Protein AF-A0A3E5E2Y2-F1 (afdb_monomer_lite)

Secondary structure (DSSP, 8-state):
-HHHHHHHHHHHGGGGS----EETTEETT--HHHHHHHHHHHH-GGGEEEETTEEEEES-EETTEE-SEEEEEEEEETTEEEEEEEEEE----TT-HHHHHHHHHHHHHHHTTTSEEEEEEE-TTS-EEEEEE-TTS------S-SS--

Structure (mmCIF, N/CA/C/O backbone):
data_AF-A0A3E5E2Y2-F1
#
_entry.id   AF-A0A3E5E2Y2-F1
#
loop_
_atom_site.group_PDB
_atom_site.id
_atom_site.type_symbol
_atom_site.label_atom_id
_atom_site.label_alt_id
_atom_site.label_comp_id
_atom_site.label_asym_id
_atom_site.label_entity_id
_atom_site.label_seq_id
_atom_site.pdbx_PDB_ins_code
_atom_site.Cartn_x
_atom_site.Cartn_y
_atom_site.Cartn_z
_atom_site.occupancy
_atom_site.B_iso_or_equiv
_atom_site.auth_seq_id
_atom_site.auth_comp_id
_atom_site.auth_asym_id
_atom_site.auth_atom_id
_atom_site.pdbx_PDB_model_num
ATOM 1 N N . MET A 1 1 ? 42.624 27.923 1.991 1.00 50.78 1 MET A N 1
ATOM 2 C CA . MET A 1 1 ? 42.024 26.822 2.784 1.00 50.78 1 MET A CA 1
ATOM 3 C C . MET A 1 1 ? 40.521 26.991 3.044 1.00 50.78 1 MET A C 1
ATOM 5 O O . MET A 1 1 ? 39.804 26.015 2.905 1.00 50.78 1 MET A O 1
ATOM 9 N N . LYS A 1 2 ? 39.994 28.202 3.315 1.00 51.69 2 LYS A N 1
ATOM 10 C CA . LYS A 1 2 ? 38.541 28.423 3.535 1.00 51.69 2 LYS A CA 1
ATOM 11 C C . LYS A 1 2 ? 37.640 28.164 2.308 1.00 51.69 2 LYS A C 1
ATOM 13 O O . LYS A 1 2 ? 36.529 27.683 2.466 1.00 51.69 2 LYS A O 1
ATOM 18 N N . LYS A 1 3 ? 38.131 28.416 1.085 1.00 54.66 3 LYS A N 1
ATOM 19 C CA . LYS A 1 3 ? 37.382 28.156 -0.165 1.00 54.66 3 LYS A CA 1
ATOM 20 C C . LYS A 1 3 ? 37.260 26.662 -0.515 1.00 54.66 3 LYS A C 1
ATOM 22 O O . LYS A 1 3 ? 36.311 26.278 -1.181 1.00 54.66 3 LYS A O 1
ATOM 27 N N . LEU A 1 4 ? 38.188 25.827 -0.032 1.00 58.78 4 LEU A N 1
ATOM 28 C CA . LEU A 1 4 ? 38.173 24.376 -0.266 1.00 58.78 4 LEU A CA 1
ATOM 29 C C . LEU A 1 4 ? 37.117 23.679 0.612 1.00 58.78 4 LEU A C 1
ATOM 31 O O . LEU A 1 4 ? 36.417 22.790 0.146 1.00 58.78 4 LEU A O 1
ATOM 35 N N . LEU A 1 5 ? 36.946 24.156 1.853 1.00 60.28 5 LEU A N 1
ATOM 36 C CA . LEU A 1 5 ? 35.883 23.716 2.767 1.00 60.28 5 LEU A CA 1
ATOM 37 C C . LEU A 1 5 ? 34.480 24.036 2.228 1.00 60.28 5 LEU A C 1
ATOM 39 O O . LEU A 1 5 ? 33.568 23.237 2.397 1.00 60.28 5 LEU A O 1
ATOM 43 N N . PHE A 1 6 ? 34.318 25.167 1.532 1.00 58.56 6 PHE A N 1
ATOM 44 C CA . PHE A 1 6 ? 33.042 25.559 0.923 1.00 58.56 6 PHE A CA 1
ATOM 45 C C . PHE A 1 6 ? 32.658 24.663 -0.267 1.00 58.56 6 PHE A C 1
ATOM 47 O O . PHE A 1 6 ? 31.489 24.323 -0.426 1.00 58.56 6 PHE A O 1
ATOM 54 N N . LEU A 1 7 ? 33.641 24.226 -1.067 1.00 57.97 7 LEU A N 1
ATOM 55 C CA . LEU A 1 7 ? 33.416 23.280 -2.168 1.00 57.97 7 LEU A CA 1
ATOM 56 C C . LEU A 1 7 ? 33.031 21.884 -1.657 1.00 57.97 7 LEU A C 1
ATOM 58 O O . LEU A 1 7 ? 32.131 21.262 -2.210 1.00 57.97 7 LEU A O 1
ATOM 62 N N . LEU A 1 8 ? 33.663 21.417 -0.575 1.00 56.97 8 LEU A N 1
ATOM 63 C CA . LEU A 1 8 ? 33.293 20.161 0.090 1.00 56.97 8 LEU A CA 1
ATOM 64 C C . LEU A 1 8 ? 31.867 20.210 0.658 1.00 56.97 8 LEU A C 1
ATOM 66 O O . LEU A 1 8 ? 31.143 19.223 0.575 1.00 56.97 8 LEU A O 1
ATOM 70 N N . TYR A 1 9 ? 31.439 21.368 1.169 1.00 57.44 9 TYR A N 1
ATOM 71 C CA . TYR A 1 9 ? 30.068 21.568 1.642 1.00 57.44 9 TYR A CA 1
ATOM 72 C C . TYR A 1 9 ? 29.047 21.502 0.490 1.00 57.44 9 TYR A C 1
ATOM 74 O O . TYR A 1 9 ? 28.025 20.837 0.613 1.00 57.44 9 TYR A O 1
ATOM 82 N N . LEU A 1 10 ? 29.351 22.116 -0.661 1.00 57.59 10 LEU A N 1
ATOM 83 C CA . LEU A 1 10 ? 28.488 22.111 -1.854 1.00 57.59 10 LEU A CA 1
ATOM 84 C C . LEU A 1 10 ? 28.384 20.744 -2.550 1.00 57.59 10 LEU A C 1
ATOM 86 O O . LEU A 1 10 ? 27.344 20.448 -3.128 1.00 57.59 10 LEU A O 1
ATOM 90 N N . VAL A 1 11 ? 29.428 19.910 -2.489 1.00 58.59 11 VAL A N 1
ATOM 91 C CA . VAL A 1 11 ? 29.431 18.565 -3.098 1.00 58.59 11 VAL A CA 1
ATOM 92 C C . VAL A 1 11 ? 28.786 17.509 -2.187 1.00 58.59 11 VAL A C 1
ATOM 94 O O . VAL A 1 11 ? 28.247 16.531 -2.695 1.00 58.59 11 VAL A O 1
ATOM 97 N N . CYS A 1 12 ? 28.772 17.708 -0.863 1.00 53.84 12 CYS A N 1
ATOM 98 C CA . CYS A 1 12 ? 28.108 16.790 0.076 1.00 53.84 12 CYS A CA 1
ATOM 99 C C . CYS A 1 12 ? 26.609 17.080 0.291 1.00 53.84 12 CYS A C 1
ATOM 101 O O . CYS A 1 12 ? 25.875 16.184 0.704 1.00 53.84 12 CYS A O 1
ATOM 103 N N . LEU A 1 13 ? 26.130 18.294 -0.004 1.00 51.44 13 LEU A N 1
ATOM 104 C CA . LEU A 1 13 ? 24.722 18.678 0.175 1.00 51.44 13 LEU A CA 1
ATOM 105 C C . LEU A 1 13 ? 23.688 17.950 -0.722 1.00 51.44 13 LEU A C 1
ATOM 107 O O . LEU A 1 13 ? 22.578 17.741 -0.234 1.00 51.44 13 LEU A O 1
ATOM 111 N N . PRO A 1 14 ? 23.973 17.501 -1.964 1.00 50.94 14 PRO A N 1
ATOM 112 C CA . PRO A 1 14 ? 22.963 16.812 -2.766 1.00 50.94 14 PRO A CA 1
ATOM 113 C C . PRO A 1 14 ? 22.751 15.341 -2.372 1.00 50.94 14 PRO A C 1
ATOM 115 O O . PRO A 1 14 ? 21.792 14.734 -2.838 1.00 50.94 14 PRO A O 1
ATOM 118 N N . ILE A 1 15 ? 23.574 14.759 -1.488 1.00 48.75 15 ILE A N 1
ATOM 119 C CA . ILE A 1 15 ? 23.390 13.362 -1.041 1.00 48.75 15 ILE A CA 1
ATOM 120 C C . ILE A 1 15 ? 22.257 13.255 -0.001 1.00 48.75 15 ILE A C 1
ATOM 122 O O . ILE A 1 15 ? 21.671 12.193 0.177 1.00 48.75 15 ILE A O 1
ATOM 126 N N . ALA A 1 16 ? 21.886 14.367 0.642 1.00 44.34 16 ALA A N 1
ATOM 127 C CA . ALA A 1 16 ? 20.791 14.409 1.610 1.00 44.34 16 ALA A CA 1
ATOM 128 C C . ALA A 1 16 ? 19.395 14.603 0.977 1.00 44.34 16 ALA A C 1
ATOM 130 O O . ALA A 1 16 ? 18.406 14.595 1.702 1.00 44.34 16 ALA A O 1
ATOM 131 N N . ILE A 1 17 ? 19.292 14.794 -0.348 1.00 45.44 17 ILE A N 1
ATOM 132 C CA . ILE A 1 17 ? 18.037 15.216 -1.007 1.00 45.44 17 ILE A CA 1
ATOM 133 C C . ILE A 1 17 ? 17.151 14.047 -1.470 1.00 45.44 17 ILE A C 1
ATOM 135 O O . ILE A 1 17 ? 16.019 14.276 -1.870 1.00 45.44 17 ILE A O 1
ATOM 139 N N . LEU A 1 18 ? 17.571 12.787 -1.356 1.00 45.50 18 LEU A N 1
ATOM 140 C CA . LEU A 1 18 ? 16.702 11.660 -1.713 1.00 45.50 18 LEU A CA 1
ATOM 141 C C . LEU A 1 18 ? 16.775 10.568 -0.648 1.00 45.50 18 LEU A C 1
ATOM 143 O O . LEU A 1 18 ? 17.265 9.469 -0.897 1.00 45.50 18 LEU A O 1
ATOM 147 N N . ALA A 1 19 ? 16.209 10.832 0.531 1.00 47.09 19 ALA A N 1
ATOM 148 C CA . ALA A 1 19 ? 15.463 9.764 1.191 1.00 47.09 19 ALA A CA 1
ATOM 149 C C . ALA A 1 19 ? 14.277 9.459 0.265 1.00 47.09 19 ALA A C 1
ATOM 151 O O . ALA A 1 19 ? 13.194 10.008 0.416 1.00 47.09 19 ALA A O 1
ATOM 152 N N . GLN A 1 20 ? 14.543 8.721 -0.813 1.00 55.25 20 GLN A N 1
ATOM 153 C CA . GLN A 1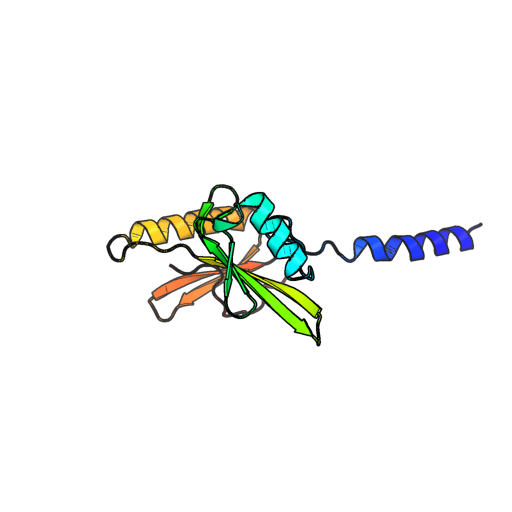 20 ? 13.513 8.317 -1.746 1.00 55.25 20 GLN A CA 1
ATOM 154 C C . GLN A 1 20 ? 12.619 7.377 -0.954 1.00 55.25 20 GLN A C 1
ATOM 156 O O . GLN A 1 20 ? 13.084 6.329 -0.496 1.00 55.25 20 GLN A O 1
ATOM 161 N N . ASP A 1 21 ? 11.377 7.797 -0.732 1.00 75.81 21 ASP A N 1
ATOM 162 C CA . ASP A 1 21 ? 10.410 6.956 -0.053 1.00 75.81 21 ASP A CA 1
ATOM 163 C C . ASP A 1 21 ? 10.370 5.594 -0.750 1.00 75.81 21 ASP A C 1
ATOM 165 O O . ASP A 1 21 ? 10.503 5.467 -1.975 1.00 75.81 21 ASP A O 1
ATOM 169 N N . SER A 1 22 ? 10.290 4.551 0.065 1.00 87.38 22 SER A N 1
ATOM 170 C CA . SER A 1 22 ? 10.300 3.180 -0.414 1.00 87.38 22 SER A CA 1
ATOM 171 C C . SER A 1 22 ? 9.089 2.453 0.123 1.00 87.38 22 SER A C 1
ATOM 173 O O . SER A 1 22 ? 8.696 2.609 1.281 1.00 87.38 22 SER A O 1
ATOM 175 N N . VAL A 1 23 ? 8.521 1.611 -0.724 1.00 88.75 23 VAL A N 1
ATOM 176 C CA . VAL A 1 23 ? 7.519 0.637 -0.316 1.00 88.75 23 VAL A CA 1
ATOM 177 C C . VAL A 1 23 ? 8.210 -0.703 -0.342 1.00 88.75 23 VAL A C 1
ATOM 179 O O . VAL A 1 23 ? 8.841 -1.065 -1.331 1.00 88.75 23 VAL A O 1
ATOM 182 N N . LEU A 1 24 ? 8.140 -1.439 0.770 1.00 90.69 24 LEU A N 1
ATOM 183 C CA . LEU A 1 24 ? 8.762 -2.758 0.867 1.00 90.69 24 LEU A CA 1
ATOM 184 C C . LEU A 1 24 ? 10.288 -2.736 0.627 1.00 90.69 24 LEU A C 1
ATOM 186 O O . LEU A 1 24 ? 10.866 -3.763 0.277 1.00 90.69 24 LEU A O 1
ATOM 190 N N . GLY A 1 25 ? 10.953 -1.600 0.857 1.00 90.75 25 GLY A N 1
ATOM 191 C CA . GLY A 1 25 ? 12.382 -1.419 0.578 1.00 90.75 25 GLY A CA 1
ATOM 192 C C . GLY A 1 25 ? 12.712 -1.256 -0.910 1.00 90.75 25 GLY A C 1
ATOM 193 O O . GLY A 1 25 ? 13.880 -1.323 -1.279 1.00 90.75 25 GLY A O 1
ATOM 194 N N . ILE A 1 26 ? 11.698 -1.064 -1.758 1.00 94.00 26 ILE A N 1
ATOM 195 C CA . ILE A 1 26 ? 11.832 -0.732 -3.175 1.00 94.00 26 ILE A CA 1
ATOM 196 C C . ILE A 1 26 ? 11.584 0.768 -3.317 1.00 94.00 26 ILE A C 1
ATOM 198 O O . ILE A 1 26 ? 10.508 1.260 -2.975 1.00 94.00 26 ILE A O 1
ATOM 202 N N . ASN A 1 27 ? 12.586 1.498 -3.797 1.00 93.44 27 ASN A N 1
ATOM 203 C CA . ASN A 1 27 ? 12.504 2.949 -3.931 1.00 93.44 27 ASN A CA 1
ATOM 204 C C . ASN A 1 27 ? 11.591 3.336 -5.097 1.00 93.44 27 ASN A C 1
ATOM 206 O O . ASN A 1 27 ? 11.689 2.755 -6.185 1.00 93.44 27 ASN A O 1
ATOM 210 N N . PHE A 1 28 ? 10.772 4.372 -4.907 1.00 91.25 28 PHE A N 1
ATOM 211 C CA . PHE A 1 28 ? 10.086 5.016 -6.027 1.00 91.25 28 PHE A CA 1
ATOM 212 C C . PHE A 1 28 ? 11.093 5.476 -7.097 1.00 91.25 28 PHE A C 1
ATOM 214 O O . PHE A 1 28 ? 12.256 5.760 -6.820 1.00 91.25 28 PHE A O 1
ATOM 221 N N . GLY A 1 29 ? 10.666 5.494 -8.355 1.00 93.00 29 GLY A N 1
ATOM 222 C CA . GLY A 1 29 ? 11.476 5.777 -9.536 1.00 93.00 29 GLY A CA 1
ATOM 223 C C . GLY A 1 29 ? 12.244 4.576 -10.096 1.00 93.00 29 GLY A C 1
ATOM 224 O O . GLY A 1 29 ? 12.811 4.686 -11.179 1.00 93.00 29 GLY A O 1
ATOM 225 N N . ASN A 1 30 ? 12.265 3.428 -9.408 1.00 95.25 30 ASN A N 1
ATOM 226 C CA . ASN A 1 30 ? 12.870 2.204 -9.945 1.00 95.25 30 ASN A CA 1
ATOM 227 C C . ASN A 1 30 ? 12.147 1.715 -11.209 1.00 95.25 30 ASN A C 1
ATOM 229 O O . ASN A 1 30 ? 10.939 1.899 -11.364 1.00 95.25 30 ASN A O 1
ATOM 233 N N . SER A 1 31 ? 12.896 1.068 -12.106 1.00 97.12 31 SER A N 1
ATOM 234 C CA . SER A 1 31 ? 12.338 0.517 -13.341 1.00 97.12 31 SER A CA 1
ATOM 235 C C . SER A 1 31 ? 11.431 -0.680 -13.067 1.00 97.12 31 SER A C 1
ATOM 237 O O . SER A 1 31 ? 11.633 -1.416 -12.100 1.00 97.12 31 SER A O 1
ATOM 239 N N . TYR A 1 32 ? 10.501 -0.936 -13.985 1.00 97.69 32 TYR A N 1
ATOM 240 C CA . TYR A 1 32 ? 9.634 -2.115 -13.972 1.00 97.69 32 TYR A CA 1
ATOM 241 C C . TYR A 1 32 ? 10.404 -3.414 -13.726 1.00 97.69 32 TYR A C 1
ATOM 243 O O . TYR A 1 32 ? 10.080 -4.176 -12.821 1.00 97.69 32 TYR A O 1
ATOM 251 N N . SER A 1 33 ? 11.484 -3.634 -14.481 1.00 97.06 33 SER A N 1
ATOM 252 C CA . SER A 1 33 ? 12.320 -4.831 -14.354 1.00 97.06 33 SER A CA 1
ATOM 253 C C . SER A 1 33 ? 12.998 -4.951 -12.986 1.00 97.06 33 SER A C 1
ATOM 255 O O . SER A 1 33 ? 13.080 -6.053 -12.448 1.00 97.06 33 SER A O 1
ATOM 257 N N . SER A 1 34 ? 13.446 -3.833 -12.404 1.00 97.69 34 SER A N 1
ATOM 258 C CA . SER A 1 34 ? 14.074 -3.804 -11.076 1.00 97.69 34 SER A CA 1
ATOM 259 C C . SER A 1 34 ? 13.067 -4.116 -9.968 1.00 97.69 34 SER A C 1
ATOM 261 O O . SER A 1 34 ? 13.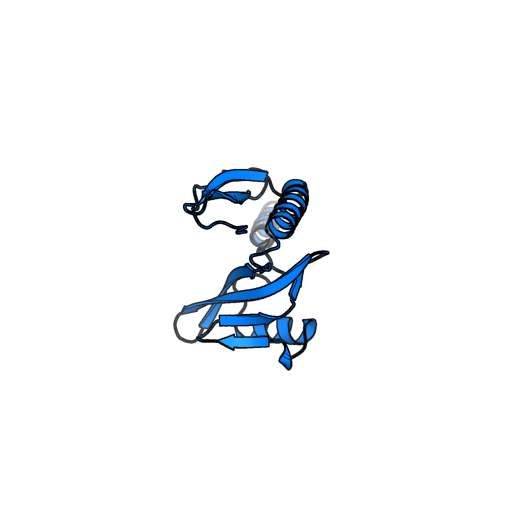339 -4.924 -9.075 1.00 97.69 34 SER A O 1
ATOM 263 N N . VAL A 1 35 ? 11.874 -3.516 -10.045 1.00 97.75 35 VAL A N 1
ATOM 264 C CA . VAL A 1 35 ? 10.793 -3.772 -9.085 1.00 97.75 35 VAL A CA 1
ATOM 265 C C . VAL A 1 35 ? 10.318 -5.217 -9.196 1.00 97.75 35 VAL A C 1
ATOM 267 O O . VAL A 1 35 ? 10.247 -5.901 -8.178 1.00 97.75 35 VAL A O 1
ATOM 270 N N . LYS A 1 36 ? 10.088 -5.717 -10.416 1.00 98.12 36 LYS A N 1
ATOM 271 C CA . LYS A 1 36 ? 9.705 -7.111 -10.662 1.00 98.12 36 LYS A CA 1
ATOM 272 C C . LYS A 1 36 ? 10.706 -8.080 -10.044 1.00 98.12 36 LYS A C 1
ATOM 274 O O . LYS A 1 36 ? 10.309 -8.891 -9.216 1.00 98.12 36 LYS A O 1
ATOM 279 N N . ALA A 1 37 ? 11.994 -7.937 -10.352 1.00 97.94 37 ALA A N 1
ATOM 280 C CA . ALA A 1 37 ? 13.031 -8.799 -9.786 1.00 97.94 37 ALA A CA 1
ATOM 281 C C . ALA A 1 37 ? 13.049 -8.756 -8.246 1.00 97.94 37 ALA A C 1
ATOM 283 O O . ALA A 1 37 ? 13.213 -9.785 -7.592 1.00 97.94 37 ALA A O 1
ATOM 284 N N . SER A 1 38 ? 12.837 -7.575 -7.656 1.00 97.50 38 SER A N 1
ATOM 285 C CA . SER A 1 38 ? 12.779 -7.409 -6.199 1.00 97.50 38 SER A CA 1
ATOM 286 C C . SER A 1 38 ? 11.571 -8.118 -5.576 1.00 97.50 38 SER A C 1
ATOM 288 O O . SER A 1 38 ? 11.705 -8.752 -4.527 1.00 97.50 38 SER A O 1
ATOM 290 N N . LEU A 1 39 ? 10.405 -8.043 -6.224 1.00 97.00 39 LEU A N 1
ATOM 291 C CA . LEU A 1 39 ? 9.185 -8.726 -5.790 1.00 97.00 39 LEU A CA 1
ATOM 292 C C . LEU A 1 39 ? 9.299 -10.243 -5.967 1.00 97.00 39 LEU A C 1
ATOM 294 O O . LEU A 1 39 ? 8.975 -10.981 -5.041 1.00 97.00 39 LEU A O 1
ATOM 298 N N . GLU A 1 40 ? 9.821 -10.714 -7.100 1.00 96.88 40 GLU A N 1
ATOM 299 C CA . GLU A 1 40 ? 10.020 -12.142 -7.379 1.00 96.88 40 GLU A CA 1
ATOM 300 C C . GLU A 1 40 ? 11.026 -12.768 -6.412 1.00 96.88 40 GLU A C 1
ATOM 302 O O . GLU A 1 40 ? 10.801 -13.868 -5.912 1.00 96.88 40 GLU A O 1
ATOM 307 N N . ASN A 1 41 ? 12.104 -12.051 -6.084 1.00 96.44 41 ASN A N 1
ATOM 308 C CA . ASN A 1 41 ? 13.073 -12.497 -5.085 1.00 96.44 41 ASN A CA 1
ATOM 309 C C . ASN A 1 41 ? 12.447 -12.621 -3.686 1.00 96.44 41 ASN A C 1
ATOM 311 O O . ASN A 1 41 ? 12.848 -13.475 -2.900 1.00 96.44 41 ASN A O 1
ATOM 315 N N . ARG A 1 42 ? 11.464 -1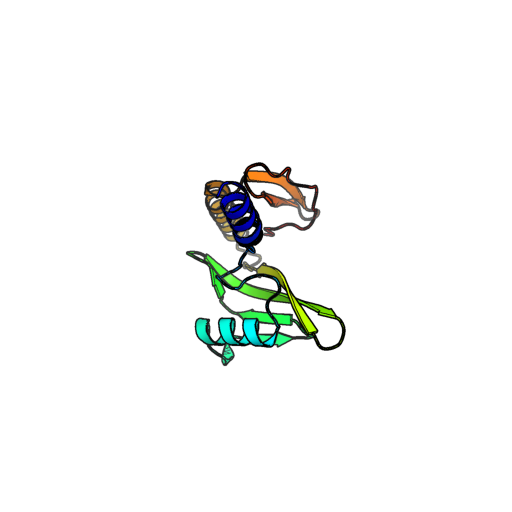1.772 -3.359 1.00 95.06 42 ARG A N 1
ATOM 316 C CA . ARG A 1 42 ? 10.812 -11.785 -2.045 1.00 95.06 42 ARG A CA 1
ATOM 317 C C . ARG A 1 42 ? 9.679 -12.801 -1.936 1.00 95.06 42 ARG A C 1
ATOM 319 O O . ARG A 1 42 ? 9.584 -13.478 -0.918 1.00 95.06 42 ARG A O 1
ATOM 326 N N . TYR A 1 43 ? 8.804 -12.860 -2.935 1.00 93.38 43 TYR A N 1
ATOM 327 C CA . TYR A 1 43 ? 7.539 -13.600 -2.872 1.00 93.38 43 TYR A CA 1
ATOM 328 C C . TYR A 1 43 ? 7.511 -14.834 -3.784 1.00 93.38 43 TYR A C 1
ATOM 330 O O . TYR A 1 43 ? 6.565 -15.620 -3.724 1.00 93.38 43 TYR A O 1
ATOM 338 N N . GLY A 1 44 ? 8.548 -15.035 -4.600 1.00 93.56 44 GLY A N 1
ATOM 339 C CA . GLY A 1 44 ? 8.618 -16.083 -5.613 1.00 93.56 44 GLY A CA 1
ATOM 340 C C . GLY A 1 44 ? 8.047 -15.633 -6.957 1.00 93.56 44 GLY A C 1
ATOM 341 O O . GLY A 1 44 ? 7.114 -14.836 -7.026 1.00 93.56 44 GLY A O 1
ATOM 342 N N . THR A 1 45 ? 8.596 -16.174 -8.043 1.00 92.31 45 THR A N 1
ATOM 343 C CA . THR A 1 45 ? 8.236 -15.798 -9.422 1.00 92.31 45 THR A CA 1
ATOM 344 C C . THR A 1 45 ? 6.772 -16.066 -9.761 1.00 92.31 45 THR A C 1
ATOM 346 O O . THR A 1 45 ? 6.138 -15.260 -10.427 1.00 92.31 45 THR A O 1
ATOM 349 N N . LEU A 1 46 ? 6.204 -17.169 -9.266 1.00 91.25 46 LEU A N 1
ATOM 350 C CA . LEU A 1 46 ? 4.804 -17.537 -9.518 1.00 91.25 46 LEU A CA 1
ATOM 351 C C . LEU A 1 46 ? 3.796 -16.645 -8.781 1.00 91.25 46 LEU A C 1
ATOM 353 O O . LEU A 1 46 ? 2.618 -16.643 -9.126 1.00 91.25 46 LEU A O 1
ATOM 357 N N . SER A 1 47 ? 4.256 -15.901 -7.775 1.00 91.69 47 SER A N 1
ATOM 358 C CA . SER A 1 47 ? 3.423 -15.000 -6.979 1.00 91.69 47 SER A CA 1
ATOM 359 C C . SER A 1 47 ? 3.339 -13.599 -7.583 1.00 91.69 47 SER A C 1
ATOM 361 O O . SER A 1 47 ? 2.524 -12.803 -7.125 1.00 91.69 47 SER A O 1
ATOM 363 N N . VAL A 1 48 ? 4.178 -13.286 -8.580 1.00 96.00 48 VAL A N 1
ATOM 364 C CA . VAL A 1 48 ? 4.234 -11.980 -9.242 1.00 96.00 48 VAL A CA 1
ATOM 365 C C . VAL A 1 48 ? 3.610 -12.093 -10.627 1.00 96.00 48 VAL A C 1
ATOM 367 O O . VAL A 1 48 ? 4.127 -12.771 -11.512 1.00 96.00 48 VAL A O 1
ATOM 370 N N . MET A 1 49 ? 2.492 -11.406 -10.821 1.00 96.62 49 MET A N 1
ATOM 371 C CA . MET A 1 49 ? 1.791 -11.329 -12.093 1.00 96.62 49 MET A CA 1
ATOM 372 C C . MET A 1 49 ? 2.009 -9.978 -12.761 1.00 96.62 49 MET A C 1
ATOM 374 O O . MET A 1 49 ? 1.944 -8.930 -12.125 1.00 96.62 49 MET A O 1
ATOM 378 N N . GLU A 1 50 ? 2.208 -10.012 -14.072 1.00 95.81 50 GLU A N 1
ATOM 379 C CA . GLU A 1 50 ? 2.215 -8.824 -14.920 1.00 95.81 50 GLU A CA 1
ATOM 380 C C . GLU A 1 50 ? 0.795 -8.595 -15.455 1.00 95.81 50 GLU A C 1
ATOM 382 O O . GLU A 1 50 ? 0.199 -9.510 -16.028 1.00 95.81 50 GLU A O 1
ATOM 387 N N . ASP A 1 51 ? 0.245 -7.391 -15.294 1.00 91.50 51 ASP A N 1
ATOM 388 C CA . ASP A 1 51 ? -1.047 -7.018 -15.885 1.00 91.50 51 ASP A CA 1
ATOM 389 C C . ASP A 1 51 ? -0.980 -5.593 -16.434 1.00 91.50 51 ASP A C 1
ATOM 391 O O . ASP A 1 51 ? -0.747 -4.650 -15.694 1.00 91.50 51 ASP A O 1
ATOM 395 N N . LYS A 1 52 ? -1.166 -5.417 -17.748 1.00 88.81 52 LYS A N 1
ATOM 396 C CA . LYS A 1 52 ? -1.298 -4.096 -18.404 1.00 88.81 52 LYS A CA 1
ATOM 397 C C . LYS A 1 52 ? -0.243 -3.043 -18.002 1.00 88.81 52 LYS A C 1
ATOM 399 O O . LYS A 1 52 ? -0.541 -1.854 -17.959 1.00 88.81 52 LYS A O 1
ATOM 404 N N . GLY A 1 53 ? 1.001 -3.461 -17.762 1.00 90.19 53 GLY A N 1
ATOM 405 C CA . GLY A 1 53 ? 2.089 -2.555 -17.371 1.00 90.19 53 GLY A CA 1
ATOM 406 C C . GLY A 1 53 ? 2.178 -2.269 -15.867 1.00 90.19 53 GLY A C 1
ATOM 407 O O . GLY A 1 53 ? 2.946 -1.394 -15.468 1.00 90.19 53 GLY A O 1
ATOM 408 N N . THR A 1 54 ? 1.453 -3.021 -15.045 1.00 94.44 54 THR A N 1
ATOM 409 C CA . THR A 1 54 ? 1.546 -3.037 -13.583 1.00 94.44 54 THR A CA 1
ATOM 410 C C . THR A 1 54 ? 2.077 -4.395 -13.115 1.00 94.44 54 THR A C 1
ATOM 412 O O . THR A 1 54 ? 2.218 -5.342 -13.907 1.00 94.44 54 THR A O 1
ATOM 415 N N . LEU A 1 55 ? 2.439 -4.481 -11.837 1.00 97.94 55 LEU A N 1
ATOM 416 C CA . LEU A 1 55 ? 2.778 -5.740 -11.177 1.00 97.94 55 LEU A CA 1
ATOM 417 C C . LEU A 1 55 ? 1.785 -6.003 -10.053 1.00 97.94 55 LEU A C 1
ATOM 419 O O . LEU A 1 55 ? 1.528 -5.126 -9.233 1.00 97.94 55 LEU A O 1
ATOM 423 N N . ARG A 1 56 ? 1.277 -7.231 -9.985 1.00 97.12 56 ARG A N 1
ATOM 424 C CA . ARG A 1 56 ? 0.398 -7.707 -8.917 1.00 97.12 56 ARG A CA 1
ATOM 425 C C . ARG A 1 56 ? 1.050 -8.837 -8.150 1.00 97.12 56 ARG A C 1
ATOM 427 O O . ARG A 1 56 ? 1.629 -9.740 -8.746 1.00 97.12 56 ARG A O 1
ATOM 434 N N . VAL A 1 57 ? 0.915 -8.806 -6.832 1.00 96.44 57 VAL A N 1
ATOM 435 C CA . VAL A 1 57 ? 1.389 -9.864 -5.937 1.00 96.44 57 VAL A CA 1
ATOM 436 C C . VAL A 1 57 ? 0.241 -10.325 -5.058 1.00 96.44 57 VAL A C 1
ATOM 438 O O . VAL A 1 57 ? -0.378 -9.501 -4.388 1.00 96.44 57 VAL A O 1
ATOM 441 N N . PHE A 1 58 ? -0.042 -11.625 -5.047 1.00 92.25 58 PHE A N 1
ATOM 442 C CA . PHE A 1 58 ? -1.108 -12.201 -4.222 1.00 92.25 58 PHE A CA 1
ATOM 443 C C . PHE A 1 58 ? -0.587 -12.653 -2.859 1.00 92.25 58 PHE A C 1
ATOM 445 O O . PHE A 1 58 ? 0.580 -13.020 -2.728 1.00 92.25 58 PHE A O 1
ATOM 452 N N . ASP A 1 59 ? -1.464 -12.605 -1.853 1.00 91.12 59 ASP A N 1
ATOM 453 C CA . ASP A 1 59 ? -1.171 -12.996 -0.466 1.00 91.12 59 ASP A CA 1
ATOM 454 C C . ASP A 1 59 ? 0.090 -12.312 0.097 1.00 91.12 59 ASP A C 1
ATOM 456 O O . ASP A 1 59 ? 0.956 -12.913 0.737 1.00 91.12 59 ASP A O 1
ATOM 460 N N . ILE A 1 60 ? 0.199 -11.009 -0.167 1.00 93.69 60 ILE A N 1
ATOM 461 C CA . ILE A 1 60 ? 1.370 -10.207 0.164 1.00 93.69 60 ILE A CA 1
ATOM 462 C C . ILE A 1 60 ? 1.435 -9.873 1.660 1.00 93.69 60 ILE A C 1
ATOM 464 O O . ILE A 1 60 ? 0.497 -9.333 2.250 1.00 93.69 60 ILE A O 1
ATOM 468 N N . SER A 1 61 ? 2.587 -10.152 2.275 1.00 92.31 61 SER A N 1
ATOM 469 C CA . SER A 1 61 ? 2.885 -9.756 3.656 1.00 92.31 61 SER A CA 1
ATOM 470 C C . SER A 1 61 ? 3.604 -8.408 3.696 1.00 92.31 61 SER A C 1
ATOM 472 O O . SER A 1 61 ? 4.630 -8.226 3.030 1.00 92.31 61 SER A O 1
ATOM 474 N N . VAL A 1 62 ? 3.099 -7.493 4.526 1.00 89.62 62 VAL A N 1
ATOM 475 C CA . VAL A 1 62 ? 3.663 -6.165 4.801 1.00 89.62 62 VAL A CA 1
ATOM 476 C C . VAL A 1 62 ? 3.712 -5.961 6.317 1.00 89.62 62 VAL A C 1
ATOM 478 O O . VAL A 1 62 ? 2.700 -5.677 6.959 1.00 89.62 62 VAL A O 1
ATOM 481 N N . GLY A 1 63 ? 4.895 -6.137 6.911 1.00 87.62 63 GLY A N 1
ATOM 482 C CA . GLY A 1 63 ? 5.017 -6.237 8.369 1.00 87.62 63 GLY A CA 1
ATOM 483 C C . GLY A 1 63 ? 4.165 -7.393 8.903 1.00 87.62 63 GLY A C 1
ATOM 484 O O . GLY A 1 63 ? 4.178 -8.478 8.323 1.00 87.62 63 GLY A O 1
ATOM 485 N N . ASP A 1 64 ? 3.382 -7.131 9.950 1.00 90.12 64 ASP A N 1
ATOM 486 C CA . ASP A 1 64 ? 2.482 -8.113 10.578 1.00 90.12 64 ASP A CA 1
ATOM 487 C C . ASP A 1 64 ? 1.133 -8.278 9.846 1.00 90.12 64 ASP A C 1
ATOM 489 O O . ASP A 1 64 ? 0.245 -8.995 10.313 1.00 90.12 64 ASP A O 1
ATOM 493 N N . TYR A 1 65 ? 0.945 -7.600 8.710 1.00 92.88 65 TYR A N 1
ATOM 494 C CA . TYR A 1 65 ? -0.305 -7.601 7.954 1.00 92.88 65 TYR A CA 1
ATOM 495 C C . TYR A 1 65 ? -0.174 -8.436 6.686 1.00 92.88 65 TYR A C 1
ATOM 497 O O . TYR A 1 65 ? 0.771 -8.276 5.917 1.00 92.88 65 TYR A O 1
ATOM 505 N N . ILE A 1 66 ? -1.170 -9.286 6.437 1.00 93.12 66 ILE A N 1
ATOM 506 C CA . ILE A 1 66 ? -1.300 -10.045 5.190 1.00 93.12 66 ILE A CA 1
ATOM 507 C C . ILE A 1 66 ? -2.465 -9.462 4.403 1.00 93.12 66 ILE A C 1
ATOM 509 O O . ILE A 1 66 ? -3.605 -9.510 4.875 1.00 93.12 66 ILE A O 1
ATOM 513 N N . PHE A 1 67 ? -2.188 -8.972 3.202 1.00 94.88 67 PHE A N 1
ATOM 514 C CA . PHE A 1 67 ? -3.165 -8.477 2.237 1.00 94.88 67 PHE A CA 1
ATOM 515 C C . PHE A 1 67 ? -3.434 -9.543 1.177 1.00 94.88 67 PHE A C 1
ATOM 517 O O . PHE A 1 67 ? -2.614 -10.427 0.958 1.00 94.88 67 PHE A O 1
ATOM 524 N N . ASN A 1 68 ? -4.596 -9.488 0.532 1.00 94.62 68 ASN A N 1
ATOM 525 C CA . ASN A 1 68 ? -4.914 -10.433 -0.539 1.00 94.62 68 ASN A CA 1
ATOM 526 C C . ASN A 1 68 ? -4.176 -10.087 -1.831 1.00 94.62 68 ASN A C 1
ATOM 528 O O . ASN A 1 68 ? -3.858 -10.985 -2.605 1.00 94.62 68 ASN A O 1
ATOM 532 N N . MET A 1 69 ? -3.903 -8.800 -2.050 1.00 94.06 69 MET A N 1
ATOM 533 C CA . MET A 1 69 ? -3.207 -8.315 -3.232 1.00 94.06 69 MET A CA 1
ATOM 534 C C . MET A 1 69 ? -2.370 -7.079 -2.903 1.00 94.06 69 MET A C 1
ATOM 536 O O . MET A 1 69 ? -2.791 -6.240 -2.108 1.00 94.06 69 MET A O 1
ATOM 540 N N . GLY A 1 70 ? -1.206 -6.965 -3.534 1.00 95.44 70 GLY A N 1
ATOM 541 C CA . GLY A 1 70 ? -0.465 -5.720 -3.696 1.00 95.44 70 GLY A CA 1
ATOM 542 C C . GLY A 1 70 ? -0.346 -5.382 -5.178 1.00 95.44 70 GLY A C 1
ATOM 543 O O . GLY A 1 70 ? 0.009 -6.260 -5.962 1.00 95.44 70 GLY A O 1
ATOM 544 N N . GLU A 1 71 ? -0.640 -4.144 -5.554 1.00 95.88 71 GLU A N 1
ATOM 545 C CA . GLU A 1 71 ? -0.463 -3.611 -6.906 1.00 95.88 71 GLU A CA 1
ATOM 546 C C . GLU A 1 71 ? 0.665 -2.574 -6.900 1.00 95.88 71 GLU A C 1
ATOM 548 O O . GLU A 1 71 ? 0.795 -1.793 -5.956 1.00 95.88 71 GLU A O 1
ATOM 553 N N . PHE A 1 72 ? 1.515 -2.607 -7.925 1.00 96.50 72 PHE A N 1
ATOM 554 C CA . PHE A 1 72 ? 2.654 -1.709 -8.094 1.00 96.50 72 PHE A CA 1
ATOM 555 C C . PHE A 1 72 ? 2.590 -1.090 -9.488 1.00 96.50 72 PHE A C 1
ATOM 557 O O . PHE A 1 72 ? 2.668 -1.800 -10.498 1.00 96.50 72 PHE A O 1
ATOM 564 N N . ASP A 1 73 ? 2.485 0.234 -9.520 1.00 95.50 73 ASP A N 1
ATOM 565 C CA . ASP A 1 73 ? 2.209 1.011 -10.720 1.00 95.50 73 ASP A CA 1
ATOM 566 C C . ASP A 1 73 ? 3.405 1.829 -11.190 1.00 95.50 73 ASP A C 1
ATOM 568 O O . ASP A 1 73 ? 4.247 2.307 -10.418 1.00 95.50 73 ASP A O 1
ATOM 572 N N . PHE A 1 74 ? 3.445 2.015 -12.507 1.00 95.38 74 PHE A N 1
ATOM 573 C CA . PHE A 1 74 ? 4.564 2.623 -13.206 1.00 95.38 74 PHE A CA 1
ATOM 574 C C . PHE A 1 74 ? 4.090 3.745 -14.117 1.00 95.38 74 PHE A C 1
ATOM 576 O O . PHE A 1 74 ? 3.153 3.590 -14.898 1.00 95.38 74 PHE A O 1
ATOM 583 N N . GLN A 1 75 ? 4.794 4.870 -14.062 1.00 94.50 75 GLN A N 1
ATOM 584 C CA . GLN A 1 75 ? 4.700 5.902 -15.079 1.00 94.50 75 GLN A CA 1
ATOM 585 C C . GLN A 1 75 ? 5.673 5.557 -16.207 1.00 94.50 75 GLN A C 1
ATOM 587 O O . GLN A 1 75 ? 6.815 5.168 -15.952 1.00 94.50 75 GLN A O 1
ATOM 592 N N . TYR A 1 76 ? 5.237 5.723 -17.453 1.00 93.31 76 TYR A N 1
ATOM 593 C CA . TYR A 1 76 ? 6.043 5.424 -18.634 1.00 93.31 76 TYR A CA 1
ATOM 594 C C . TYR A 1 76 ? 6.427 6.707 -19.372 1.00 93.31 76 TYR A C 1
ATOM 596 O O . TYR A 1 76 ? 5.589 7.579 -19.599 1.00 93.31 76 TYR A O 1
ATOM 604 N N . SER A 1 77 ? 7.696 6.815 -19.764 1.00 93.00 77 SER A N 1
ATOM 605 C CA . SER A 1 77 ? 8.205 7.902 -20.608 1.00 93.00 77 SER A CA 1
ATOM 606 C C . SER A 1 77 ? 9.118 7.322 -21.682 1.00 93.00 77 SER A C 1
ATOM 608 O O . SER A 1 77 ? 10.234 6.872 -21.405 1.00 93.00 77 SER A O 1
ATOM 610 N N . GLY A 1 78 ? 8.616 7.275 -22.918 1.00 91.69 78 GLY A N 1
ATOM 611 C CA . GLY A 1 78 ? 9.267 6.549 -24.007 1.00 91.69 78 GLY A CA 1
ATOM 612 C C . GLY A 1 78 ? 9.406 5.061 -23.673 1.00 91.69 78 GLY A C 1
ATOM 613 O O . GLY A 1 78 ? 8.421 4.396 -23.372 1.00 91.69 78 GLY A O 1
ATOM 614 N N . SER A 1 79 ? 10.636 4.546 -23.712 1.00 91.44 79 SER A N 1
ATOM 615 C CA . SER A 1 79 ? 10.964 3.161 -23.341 1.00 91.44 79 SER A CA 1
ATOM 616 C C . SER A 1 79 ? 11.233 2.958 -21.846 1.00 91.44 79 SER A C 1
ATOM 618 O O . SER A 1 79 ? 11.531 1.840 -21.430 1.00 91.44 79 SER A O 1
ATOM 620 N N . ASN A 1 80 ? 11.192 4.023 -21.041 1.00 94.00 80 ASN A N 1
ATOM 621 C CA . ASN A 1 80 ? 11.511 3.962 -19.619 1.00 94.00 80 ASN A CA 1
ATOM 622 C C . ASN A 1 80 ? 10.244 3.823 -18.772 1.00 94.00 80 ASN A C 1
ATOM 624 O O . ASN A 1 80 ? 9.181 4.328 -19.135 1.00 94.00 80 ASN A O 1
ATOM 628 N N . SER A 1 81 ? 10.392 3.174 -17.619 1.00 95.81 81 SER A N 1
ATOM 629 C CA . SER A 1 81 ? 9.353 3.003 -16.601 1.00 95.81 81 SER A CA 1
ATOM 630 C C . SER A 1 81 ? 9.861 3.482 -15.246 1.00 95.81 81 SER A C 1
ATOM 632 O O . SER A 1 81 ? 11.047 3.335 -14.943 1.00 95.81 81 SER A O 1
ATOM 634 N N . TYR A 1 82 ? 8.956 4.033 -14.442 1.00 95.12 82 TYR A N 1
ATOM 635 C CA . TYR A 1 82 ? 9.261 4.615 -13.140 1.00 95.12 82 TYR A CA 1
ATOM 636 C C . TYR A 1 82 ? 8.169 4.235 -12.143 1.00 95.12 82 TYR A C 1
ATOM 638 O O . TYR A 1 82 ? 7.025 4.666 -12.278 1.00 95.12 82 TYR A O 1
ATOM 646 N N . PHE A 1 83 ? 8.518 3.419 -11.152 1.00 95.25 83 PHE A N 1
ATOM 647 C CA . PHE A 1 83 ? 7.624 3.036 -10.061 1.00 95.25 83 PHE A CA 1
ATOM 648 C C . PHE A 1 83 ? 7.181 4.275 -9.279 1.00 95.25 83 PHE A C 1
ATOM 650 O O . PHE A 1 83 ? 8.034 5.004 -8.781 1.00 95.25 83 PHE A O 1
ATOM 657 N N . TYR A 1 84 ? 5.883 4.539 -9.157 1.00 91.06 84 TYR A N 1
ATOM 658 C CA . TYR A 1 84 ? 5.413 5.770 -8.500 1.00 91.06 84 TYR A CA 1
ATOM 659 C C . TYR A 1 84 ? 4.294 5.553 -7.485 1.00 91.06 84 TYR A C 1
ATOM 661 O O . TYR A 1 84 ? 4.000 6.462 -6.713 1.00 91.06 84 TYR A O 1
ATOM 669 N N . TYR A 1 85 ? 3.669 4.377 -7.480 1.00 90.94 85 TYR A N 1
ATOM 670 C CA . TYR A 1 85 ? 2.522 4.115 -6.628 1.00 90.94 85 TYR A CA 1
ATOM 671 C C . TYR A 1 85 ? 2.411 2.632 -6.295 1.00 90.94 85 TYR A C 1
ATOM 673 O O . TYR A 1 85 ? 2.714 1.779 -7.127 1.00 90.94 85 TYR A O 1
ATOM 681 N N . ALA A 1 86 ? 1.986 2.339 -5.069 1.00 92.81 86 ALA A N 1
ATOM 682 C CA . ALA A 1 86 ? 1.640 0.994 -4.647 1.00 92.81 86 ALA A CA 1
ATOM 683 C C . ALA A 1 86 ? 0.366 1.005 -3.805 1.00 92.81 86 ALA A C 1
ATOM 685 O O . ALA A 1 86 ? 0.154 1.907 -2.991 1.00 92.81 86 ALA A O 1
ATOM 686 N N . GLU A 1 87 ? -0.426 -0.046 -3.960 1.00 92.06 87 GLU A N 1
ATOM 687 C CA . GLU A 1 87 ? -1.667 -0.272 -3.229 1.00 92.06 87 GLU A CA 1
ATOM 688 C C . GLU A 1 87 ? -1.663 -1.672 -2.615 1.00 92.06 87 GLU A C 1
ATOM 690 O O . GLU A 1 87 ? -1.176 -2.623 -3.222 1.00 92.06 87 GLU A O 1
ATOM 695 N N . PHE A 1 88 ? -2.239 -1.815 -1.420 1.00 94.06 88 PHE A N 1
ATOM 696 C CA . PHE A 1 88 ? -2.461 -3.113 -0.788 1.00 94.06 88 PHE A CA 1
ATOM 697 C C . PHE A 1 88 ? -3.936 -3.286 -0.449 1.00 94.06 88 PHE A C 1
ATOM 699 O O . PHE A 1 88 ? -4.507 -2.499 0.304 1.00 94.06 88 PHE A O 1
ATOM 706 N N . GLN A 1 89 ? -4.543 -4.349 -0.968 1.00 93.12 89 GLN A N 1
ATOM 707 C CA . GLN A 1 89 ? -5.971 -4.610 -0.839 1.00 93.12 89 GLN A CA 1
ATOM 708 C C . GLN A 1 89 ? -6.220 -5.829 0.049 1.00 93.12 89 GLN A C 1
ATOM 710 O O . GLN A 1 89 ? -5.659 -6.914 -0.149 1.00 93.12 89 GLN A O 1
ATOM 715 N N . LYS A 1 90 ? -7.090 -5.654 1.047 1.00 93.75 90 LYS A N 1
ATOM 716 C CA . LYS A 1 90 ? -7.579 -6.729 1.909 1.00 93.75 90 LYS A CA 1
ATOM 717 C C . LYS A 1 90 ? -9.076 -6.890 1.698 1.00 93.75 90 LYS A C 1
ATOM 719 O O . LYS A 1 90 ? -9.840 -5.979 1.985 1.00 93.75 90 LYS A O 1
ATOM 724 N N . ASN A 1 91 ? -9.478 -8.078 1.274 1.00 90.81 91 ASN A N 1
ATOM 725 C CA . ASN A 1 91 ? -10.869 -8.424 1.047 1.00 90.81 91 ASN A CA 1
ATOM 726 C C . ASN A 1 91 ? -11.399 -9.237 2.228 1.00 90.81 91 ASN A C 1
ATOM 728 O O . ASN A 1 91 ? -10.711 -10.100 2.783 1.00 90.81 91 ASN A O 1
ATOM 732 N N . PHE A 1 92 ? -12.654 -8.991 2.582 1.00 90.50 92 PHE A N 1
ATOM 733 C CA . PHE A 1 92 ? -13.372 -9.735 3.608 1.00 90.50 92 PHE A CA 1
ATOM 734 C C . PHE A 1 92 ? -14.641 -10.337 3.018 1.00 90.50 92 PHE A C 1
ATOM 736 O O . PHE A 1 92 ? -15.205 -9.829 2.051 1.00 90.50 92 PHE A O 1
ATOM 743 N N . SER A 1 93 ? -15.110 -11.435 3.612 1.00 90.75 93 SER A N 1
ATOM 744 C CA . SER A 1 93 ? -16.427 -11.968 3.271 1.00 90.75 93 SER A CA 1
ATOM 745 C C . SER A 1 93 ? -17.507 -10.933 3.588 1.00 90.75 93 SER A C 1
ATOM 747 O O . SER A 1 93 ? -17.456 -10.283 4.633 1.00 90.75 93 SER A O 1
ATOM 749 N N . VAL A 1 94 ? -18.530 -10.847 2.736 1.00 86.31 94 VAL A N 1
ATOM 750 C CA . VAL A 1 94 ? -19.695 -9.962 2.925 1.00 86.31 94 VAL A CA 1
ATOM 751 C C . VAL A 1 94 ? -20.397 -10.178 4.272 1.00 86.31 94 VAL A C 1
ATOM 753 O O . VAL A 1 94 ? -20.968 -9.252 4.837 1.00 86.31 94 VAL A O 1
ATOM 756 N N . ASN A 1 95 ? -20.290 -11.387 4.833 1.00 91.00 95 ASN A N 1
ATOM 757 C CA . ASN A 1 95 ? -20.871 -11.752 6.127 1.00 91.00 95 ASN A CA 1
ATOM 758 C C . ASN A 1 95 ? -19.936 -11.473 7.319 1.00 91.00 95 ASN A C 1
ATOM 760 O O . ASN A 1 95 ? -20.264 -11.820 8.453 1.00 91.00 95 ASN A O 1
ATOM 764 N N . ALA A 1 96 ? -18.770 -10.863 7.091 1.00 89.94 96 ALA A N 1
ATOM 765 C CA . ALA A 1 96 ? -17.763 -10.578 8.112 1.00 89.94 96 ALA A CA 1
ATOM 766 C C . ALA A 1 96 ? -17.407 -9.077 8.244 1.00 89.94 96 ALA A C 1
ATOM 768 O O . ALA A 1 96 ? -16.231 -8.746 8.427 1.00 89.94 96 ALA A O 1
ATOM 769 N N . PRO A 1 97 ? -18.379 -8.140 8.238 1.00 87.94 97 PRO A N 1
ATOM 770 C CA . PRO A 1 97 ? -18.088 -6.702 8.241 1.00 87.94 97 PRO A CA 1
ATOM 771 C C . PRO A 1 97 ? -17.335 -6.244 9.498 1.00 87.94 97 PRO A C 1
ATOM 773 O O . PRO A 1 97 ? -16.571 -5.281 9.454 1.00 87.94 97 PRO A O 1
ATOM 776 N N . GLN A 1 98 ? -17.510 -6.933 10.631 1.00 91.25 98 GLN A N 1
ATOM 777 C CA . GLN A 1 98 ? -16.783 -6.602 11.856 1.00 91.25 98 GLN A CA 1
ATOM 778 C C . GLN A 1 98 ? -15.289 -6.936 11.760 1.00 91.25 98 GLN A C 1
ATOM 780 O O . GLN A 1 98 ? -14.471 -6.213 12.322 1.00 91.25 98 GLN A O 1
ATOM 785 N N . GLN A 1 99 ? -14.914 -7.993 11.031 1.00 92.50 99 GLN A N 1
ATOM 786 C CA . GLN A 1 99 ? -13.503 -8.337 10.827 1.00 92.50 99 GLN A CA 1
ATOM 787 C C . GLN A 1 99 ? -12.805 -7.261 9.997 1.00 92.50 99 GLN A C 1
ATOM 789 O O . GLN A 1 99 ? -11.713 -6.827 10.354 1.00 92.50 99 GLN A O 1
ATOM 794 N N . ALA A 1 100 ? -13.487 -6.777 8.959 1.00 90.62 100 ALA A N 1
ATOM 795 C CA . ALA A 1 100 ? -12.998 -5.713 8.097 1.00 90.62 100 ALA A CA 1
ATOM 796 C C . ALA A 1 100 ? -12.789 -4.399 8.879 1.00 90.62 100 ALA A C 1
ATOM 798 O O . ALA A 1 100 ? -11.712 -3.803 8.836 1.00 90.62 100 ALA A O 1
ATOM 799 N N . LYS A 1 101 ? -13.763 -4.013 9.719 1.00 90.88 101 LYS A N 1
ATOM 800 C CA . LYS A 1 101 ? -13.637 -2.864 10.638 1.00 90.88 101 LYS A CA 1
ATOM 801 C C . LYS A 1 101 ? -12.485 -3.024 11.634 1.00 90.88 101 LYS A C 1
ATOM 803 O O . LYS A 1 101 ? -11.727 -2.082 11.842 1.00 90.88 101 LYS A O 1
ATOM 808 N N . ASN A 1 102 ? -12.335 -4.202 12.239 1.00 93.06 102 ASN A N 1
ATOM 809 C CA . ASN A 1 102 ? -11.264 -4.459 13.203 1.00 93.06 102 ASN A CA 1
ATOM 810 C C . ASN A 1 102 ? -9.882 -4.388 12.540 1.00 93.06 102 ASN A C 1
ATOM 812 O O . ASN A 1 102 ? -8.970 -3.779 13.093 1.00 93.06 102 ASN A O 1
ATOM 816 N N . PHE A 1 103 ? -9.729 -4.978 11.350 1.00 93.62 103 PHE A N 1
ATOM 817 C CA . PHE A 1 103 ? -8.494 -4.886 10.572 1.00 93.62 103 PHE A CA 1
ATOM 818 C C . PHE A 1 103 ? -8.154 -3.431 10.258 1.00 93.62 103 PHE A C 1
ATOM 820 O O . PHE A 1 103 ? -7.028 -3.004 10.512 1.00 93.62 103 PHE A O 1
ATOM 827 N N . ARG A 1 104 ? -9.146 -2.658 9.795 1.00 91.81 104 ARG A N 1
ATOM 828 C CA . ARG A 1 104 ? -8.988 -1.232 9.521 1.00 91.81 104 ARG A CA 1
ATOM 829 C C . ARG A 1 104 ? -8.476 -0.467 10.739 1.00 91.81 104 ARG A C 1
ATOM 831 O O . ARG A 1 104 ? -7.485 0.247 10.631 1.00 91.81 104 ARG A O 1
ATOM 838 N N . GLU A 1 105 ? -9.131 -0.606 11.891 1.00 92.00 105 GLU A N 1
ATOM 839 C CA . GLU A 1 105 ? -8.727 0.121 13.102 1.00 92.00 105 GLU A CA 1
ATOM 840 C C . GLU A 1 105 ? -7.342 -0.291 13.601 1.00 92.00 105 GLU A C 1
ATOM 842 O O . GLU A 1 105 ? -6.557 0.567 14.004 1.00 92.00 105 GLU A O 1
ATOM 847 N N . ASN A 1 106 ? -7.010 -1.581 13.534 1.00 93.75 106 ASN A N 1
ATOM 848 C CA . ASN A 1 106 ? -5.690 -2.072 13.927 1.00 93.75 106 ASN A CA 1
ATOM 849 C C . ASN A 1 106 ? -4.586 -1.515 13.019 1.00 93.75 106 ASN A C 1
ATOM 851 O O . ASN A 1 106 ? -3.564 -1.022 13.513 1.00 93.75 106 ASN A O 1
ATOM 855 N N . LEU A 1 107 ? -4.812 -1.533 11.701 1.00 93.00 107 LEU A N 1
ATOM 856 C CA . LEU A 1 107 ? -3.878 -0.967 10.736 1.00 93.00 107 LEU A CA 1
ATOM 857 C C . LEU A 1 107 ? -3.747 0.545 10.926 1.00 93.00 107 LEU A C 1
ATOM 859 O O . LEU A 1 107 ? -2.629 1.050 11.004 1.00 93.00 107 LEU A O 1
ATOM 863 N N . ARG A 1 108 ? -4.865 1.256 11.119 1.00 91.06 108 ARG A N 1
ATOM 864 C CA . ARG A 1 108 ? -4.873 2.691 11.422 1.00 91.06 108 ARG A CA 1
ATOM 865 C C . ARG A 1 108 ? -4.027 3.005 12.654 1.00 91.06 108 ARG A C 1
ATOM 867 O O . ARG A 1 108 ? -3.135 3.840 12.573 1.00 91.06 108 ARG A O 1
ATOM 874 N N . LEU A 1 109 ? -4.268 2.319 13.774 1.00 91.94 109 LEU A N 1
ATOM 875 C CA . LEU A 1 109 ? -3.501 2.498 15.012 1.00 91.94 109 LEU A CA 1
ATOM 876 C C . LEU A 1 109 ? -2.011 2.219 14.815 1.00 91.94 109 LEU A C 1
ATOM 878 O O . LEU A 1 109 ? -1.179 2.869 15.443 1.00 91.94 109 LEU A O 1
ATOM 882 N N . THR A 1 110 ? -1.667 1.259 13.959 1.00 92.12 110 THR A N 1
ATOM 883 C CA . THR A 1 110 ? -0.271 0.940 13.655 1.00 92.12 110 THR A CA 1
ATOM 884 C C . THR A 1 110 ? 0.388 2.040 12.835 1.00 92.12 110 THR A C 1
ATOM 886 O O . THR A 1 110 ? 1.468 2.495 13.205 1.00 92.12 110 THR A O 1
ATOM 889 N N . LEU A 1 111 ? -0.275 2.519 11.781 1.00 89.19 111 LEU A N 1
ATOM 890 C CA . LEU A 1 111 ? 0.224 3.611 10.945 1.00 89.19 111 LEU A CA 1
ATOM 891 C C . LEU A 1 111 ? 0.335 4.923 11.734 1.00 89.19 111 LEU A C 1
ATOM 893 O O . LEU A 1 111 ? 1.351 5.608 11.622 1.00 89.19 111 LEU A O 1
AT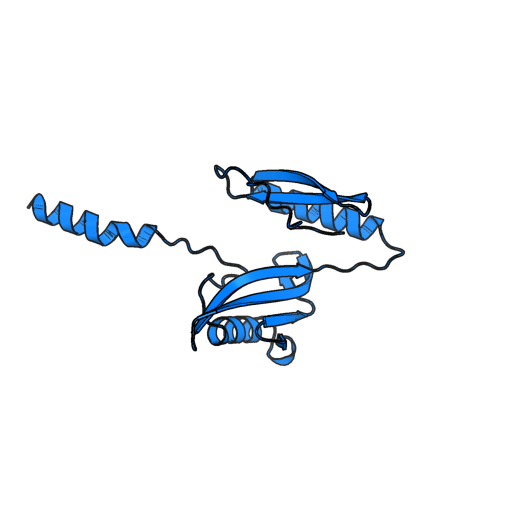OM 897 N N . SER A 1 112 ? -0.626 5.220 12.617 1.00 88.69 112 SER A N 1
ATOM 898 C CA . SER A 1 112 ? -0.612 6.407 13.489 1.00 88.69 112 SER A CA 1
ATOM 899 C C . SER A 1 112 ? 0.595 6.476 14.438 1.00 88.69 112 SER A C 1
ATOM 901 O O . SER A 1 112 ? 0.858 7.535 14.997 1.00 88.69 112 SER A O 1
ATOM 903 N N . LYS A 1 113 ? 1.336 5.377 14.656 1.00 90.06 113 LYS A N 1
ATOM 904 C CA . LYS A 1 113 ? 2.574 5.407 15.460 1.00 90.06 113 LYS A CA 1
ATOM 905 C C . LYS A 1 113 ? 3.722 6.123 14.749 1.00 90.06 113 LYS A C 1
ATOM 907 O O . LYS A 1 113 ? 4.642 6.582 15.417 1.00 90.06 113 LYS A O 1
ATOM 912 N N . LYS A 1 114 ? 3.693 6.163 13.414 1.00 86.56 114 LYS A N 1
ATOM 913 C CA . LYS A 1 114 ? 4.748 6.749 12.576 1.00 86.56 114 LYS A CA 1
ATOM 914 C C . LYS A 1 114 ? 4.260 7.985 11.822 1.00 86.56 114 LYS A C 1
ATOM 916 O O . LYS A 1 114 ? 4.998 8.955 11.715 1.00 86.56 114 LYS A O 1
ATOM 921 N N . TYR A 1 115 ? 3.034 7.939 11.318 1.00 85.38 115 TYR A N 1
ATOM 922 C CA . TYR A 1 115 ? 2.469 8.958 10.444 1.00 85.38 115 TYR A CA 1
ATOM 923 C C . TYR A 1 115 ? 1.425 9.798 11.169 1.00 85.38 115 TYR A C 1
ATOM 925 O O . TYR A 1 115 ? 0.667 9.296 12.005 1.00 85.38 115 TYR A O 1
ATOM 933 N N . THR A 1 116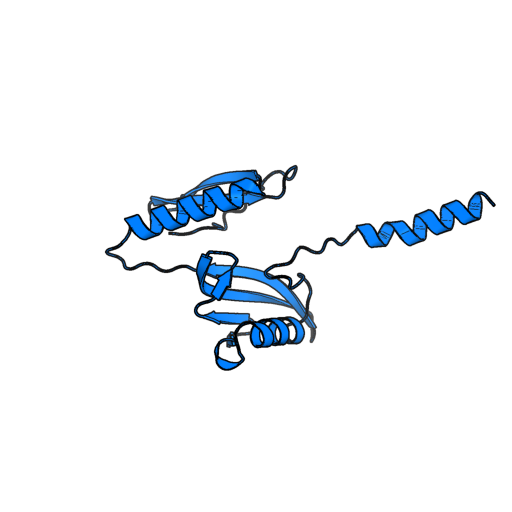 ? 1.324 11.068 10.790 1.00 83.12 116 THR A N 1
ATOM 934 C CA . THR A 1 116 ? 0.235 11.925 11.254 1.00 83.12 116 THR A CA 1
ATOM 935 C C . THR A 1 116 ? -1.045 11.512 10.541 1.00 83.12 116 THR A C 1
ATOM 937 O O . THR A 1 116 ? -1.089 11.424 9.313 1.00 83.12 116 THR A O 1
ATOM 940 N N . THR A 1 117 ? -2.102 11.246 11.310 1.00 80.31 117 THR A N 1
ATOM 941 C CA . THR A 1 117 ? -3.439 11.061 10.737 1.00 80.31 117 THR A CA 1
ATOM 942 C C . THR A 1 117 ? -3.923 12.408 10.236 1.00 80.31 117 THR A C 1
ATOM 944 O O . THR A 1 117 ? -4.050 13.349 11.017 1.00 80.31 117 THR A O 1
ATOM 947 N N . GLY A 1 118 ? -4.135 12.492 8.931 1.00 72.81 118 GLY A N 1
ATOM 948 C CA . GLY A 1 118 ? -4.439 13.738 8.269 1.00 72.81 118 GLY A CA 1
ATOM 949 C C . GLY A 1 118 ? -5.923 14.006 8.181 1.00 72.81 118 GLY A C 1
ATOM 950 O O . GLY A 1 118 ? -6.490 14.732 8.993 1.00 72.81 118 GLY A O 1
ATOM 951 N N . TYR A 1 119 ? -6.547 13.381 7.190 1.00 76.81 119 TYR A N 1
ATOM 952 C CA . TYR A 1 119 ? -7.974 13.500 6.941 1.00 76.81 119 TYR A CA 1
ATOM 953 C C . TYR A 1 119 ? -8.690 12.186 7.250 1.00 76.81 119 TYR A C 1
ATOM 955 O O . TYR A 1 119 ? -8.175 11.092 7.013 1.00 76.81 119 TYR A O 1
ATOM 963 N N . THR A 1 120 ? -9.880 12.298 7.826 1.00 85.75 120 THR A N 1
ATOM 964 C CA . THR A 1 120 ? -10.732 11.173 8.212 1.00 85.75 120 THR A CA 1
ATOM 965 C C . THR A 1 120 ? -12.130 11.464 7.694 1.00 85.75 120 THR A C 1
ATOM 967 O O . THR A 1 120 ? -12.698 12.505 8.016 1.00 85.75 120 THR A O 1
ATOM 970 N N . TRP A 1 121 ? -12.685 10.564 6.887 1.00 86.38 121 TRP A N 1
ATOM 971 C CA . TRP A 1 121 ? -13.983 10.772 6.241 1.00 86.38 121 TRP A CA 1
ATOM 972 C C . TRP A 1 121 ? -14.764 9.476 6.123 1.00 86.38 121 TRP A C 1
ATOM 974 O O . TRP A 1 121 ? -14.253 8.407 6.452 1.00 86.38 121 TRP A O 1
ATOM 984 N N . ILE A 1 122 ? -16.012 9.580 5.685 1.00 88.19 122 ILE A N 1
ATOM 985 C CA . ILE A 1 122 ? -16.874 8.444 5.377 1.00 88.19 122 ILE A CA 1
ATOM 986 C C . ILE A 1 122 ? -17.085 8.453 3.865 1.00 88.19 122 ILE A C 1
ATOM 988 O O . ILE A 1 122 ? -17.443 9.487 3.305 1.00 88.19 122 ILE A O 1
ATOM 992 N N . ASN A 1 123 ? -16.808 7.334 3.203 1.00 82.69 123 ASN A N 1
ATOM 993 C CA . ASN A 1 123 ? -17.044 7.198 1.772 1.00 82.69 123 ASN A CA 1
ATOM 994 C C . ASN A 1 123 ? -18.551 7.082 1.469 1.00 82.69 123 ASN A C 1
ATOM 996 O O . ASN A 1 123 ? -19.381 6.938 2.367 1.00 82.69 123 ASN A O 1
ATOM 1000 N N . GLU A 1 124 ? -18.915 7.099 0.189 1.00 82.56 124 GLU A N 1
ATOM 1001 C CA . GLU A 1 124 ? -20.318 7.025 -0.256 1.00 82.56 124 GLU A CA 1
ATOM 1002 C C . GLU A 1 124 ? -21.049 5.748 0.198 1.00 82.56 124 GLU A C 1
ATOM 1004 O O . GLU A 1 124 ? -22.275 5.712 0.261 1.00 82.56 124 GLU A O 1
ATOM 1009 N N . GLN A 1 125 ? -20.301 4.705 0.555 1.00 81.25 125 GLN A N 1
ATOM 1010 C CA . GLN A 1 125 ? -20.816 3.417 1.021 1.00 81.25 125 GLN A CA 1
ATOM 1011 C C . GLN A 1 125 ? -20.975 3.361 2.554 1.00 81.25 125 GLN A C 1
ATOM 1013 O O . GLN A 1 125 ? -21.376 2.333 3.097 1.00 81.25 125 GLN A O 1
ATOM 1018 N N . GLY A 1 126 ? -20.671 4.448 3.272 1.00 84.38 126 GLY A N 1
ATOM 1019 C CA . GLY A 1 126 ? -20.782 4.512 4.730 1.00 84.38 126 GLY A CA 1
ATOM 1020 C C . GLY A 1 126 ? -19.570 3.953 5.487 1.00 84.38 126 GLY A C 1
ATOM 1021 O O . GLY A 1 126 ? -19.624 3.816 6.713 1.00 84.38 126 GLY A O 1
ATOM 1022 N N . TYR A 1 127 ? -18.468 3.641 4.799 1.00 83.06 127 TYR A N 1
ATOM 1023 C CA . TYR A 1 127 ? -17.237 3.168 5.423 1.00 83.06 127 TYR A CA 1
ATOM 1024 C C . TYR A 1 127 ? -16.289 4.316 5.723 1.00 83.06 127 TYR A C 1
ATOM 1026 O O . TYR A 1 127 ? -16.050 5.205 4.913 1.00 83.06 127 TYR A O 1
ATOM 1034 N N . GLN A 1 128 ? -15.718 4.273 6.918 1.00 89.06 128 GLN A N 1
ATOM 1035 C CA . GLN A 1 128 ? -14.748 5.265 7.343 1.00 89.06 128 GLN A CA 1
ATOM 1036 C C . GLN A 1 128 ? -13.363 4.997 6.731 1.00 89.06 128 GLN A C 1
ATOM 1038 O O . GLN A 1 128 ? -12.866 3.872 6.787 1.00 89.06 128 GLN A O 1
ATOM 1043 N N . CYS A 1 129 ? -12.786 6.062 6.184 1.00 86.62 129 CYS A N 1
ATOM 1044 C CA . CYS A 1 129 ? -11.519 6.162 5.476 1.00 86.62 129 CYS A CA 1
ATOM 1045 C C . CYS A 1 129 ? -10.538 7.061 6.238 1.00 86.62 129 CYS A C 1
ATOM 1047 O O . CYS A 1 129 ? -10.946 7.981 6.957 1.00 86.62 129 CYS A O 1
ATOM 1049 N N . TYR A 1 130 ? -9.246 6.805 6.032 1.00 86.88 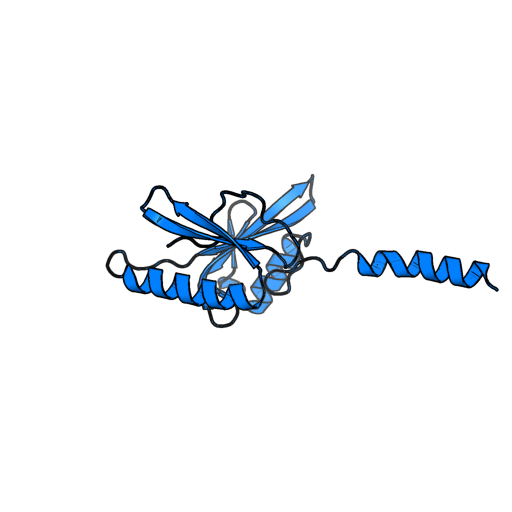130 TYR A N 1
ATOM 1050 C CA . TYR A 1 130 ? -8.147 7.547 6.642 1.00 86.88 130 TYR A CA 1
ATOM 1051 C C . TYR A 1 130 ? -7.089 7.890 5.599 1.00 86.88 130 TYR A C 1
ATOM 1053 O O . TYR A 1 130 ? -6.753 7.059 4.753 1.00 86.88 130 TYR A O 1
ATOM 1061 N N . ASN A 1 131 ? -6.537 9.092 5.713 1.00 85.50 131 ASN A N 1
ATOM 1062 C CA . ASN A 1 131 ? -5.331 9.520 5.022 1.00 85.50 131 ASN A CA 1
ATOM 1063 C C . ASN A 1 131 ? -4.224 9.761 6.059 1.00 85.50 131 ASN A C 1
ATOM 1065 O O . ASN A 1 131 ? -4.476 10.276 7.155 1.00 85.50 131 ASN A O 1
ATOM 1069 N N . PHE A 1 132 ? -3.006 9.368 5.705 1.00 83.38 132 PHE A N 1
ATOM 1070 C CA . PHE A 1 132 ? -1.817 9.528 6.528 1.00 83.38 132 PHE A CA 1
ATOM 1071 C C . PHE A 1 132 ? -0.763 10.309 5.761 1.00 83.38 132 PHE A C 1
ATOM 1073 O O . PHE A 1 132 ? -0.596 10.106 4.560 1.00 83.38 132 PHE A O 1
ATOM 1080 N N . ALA A 1 133 ? -0.031 11.153 6.476 1.00 79.38 133 ALA A N 1
ATOM 1081 C CA . ALA A 1 133 ? 1.053 11.940 5.915 1.00 79.38 133 ALA A CA 1
ATOM 1082 C C . ALA A 1 133 ? 2.270 11.925 6.852 1.00 79.38 133 ALA A C 1
ATOM 1084 O O . ALA A 1 133 ? 2.153 11.636 8.050 1.00 79.38 133 ALA A O 1
ATOM 1085 N N . GLU A 1 134 ? 3.449 12.217 6.306 1.00 79.50 134 GLU A N 1
ATOM 1086 C CA . GLU A 1 134 ? 4.671 12.339 7.103 1.00 79.50 134 GLU A CA 1
ATOM 1087 C C . GLU A 1 134 ? 4.521 13.464 8.148 1.00 79.50 134 GLU A C 1
ATOM 1089 O O . GLU A 1 134 ? 3.899 14.498 7.869 1.00 79.50 134 GLU A O 1
ATOM 1094 N N . PRO A 1 135 ? 5.064 13.314 9.368 1.00 73.38 135 PRO A N 1
ATOM 1095 C CA . PRO A 1 135 ? 4.993 14.364 10.376 1.00 73.38 135 PRO A CA 1
ATOM 1096 C C . PRO A 1 135 ? 5.530 15.707 9.860 1.00 73.38 135 PRO A C 1
ATOM 1098 O O . PRO A 1 135 ? 6.624 15.787 9.310 1.00 73.38 135 PRO A O 1
ATOM 1101 N N . GLY A 1 136 ? 4.758 16.779 10.049 1.00 70.69 136 GLY A N 1
ATOM 1102 C CA . GLY A 1 136 ? 5.108 18.118 9.560 1.00 70.69 136 GLY A CA 1
ATOM 1103 C C . GLY A 1 136 ? 4.690 18.407 8.115 1.00 70.69 136 GLY A C 1
ATOM 1104 O O . GLY A 1 136 ? 4.819 19.549 7.681 1.00 70.69 136 GLY A O 1
ATOM 1105 N N . THR A 1 137 ? 4.135 17.427 7.394 1.00 69.50 137 THR A N 1
ATOM 1106 C CA . THR A 1 137 ? 3.417 17.680 6.139 1.00 69.50 137 THR A CA 1
ATOM 1107 C C . THR A 1 137 ? 1.949 17.967 6.437 1.00 69.50 137 THR A C 1
ATOM 1109 O O . THR A 1 137 ? 1.330 17.310 7.278 1.00 69.50 137 THR A O 1
ATOM 1112 N N . ALA A 1 138 ? 1.392 18.991 5.786 1.00 63.25 138 ALA A N 1
ATOM 1113 C CA . ALA A 1 138 ? -0.048 19.174 5.782 1.00 63.25 138 ALA A CA 1
ATOM 1114 C C . ALA A 1 138 ? -0.632 18.038 4.930 1.00 63.25 138 ALA A C 1
ATOM 1116 O O . ALA A 1 138 ? -0.247 17.917 3.767 1.00 63.25 138 ALA A O 1
ATOM 1117 N N . PRO A 1 139 ? -1.513 17.194 5.479 1.00 61.47 139 PRO A N 1
ATOM 1118 C CA . PRO A 1 139 ? -2.211 16.215 4.670 1.00 61.47 139 PRO A CA 1
ATOM 1119 C C . PRO A 1 139 ? -3.092 16.990 3.695 1.00 61.47 139 PRO A C 1
ATOM 1121 O O . PRO A 1 139 ? -4.065 17.624 4.104 1.00 61.47 139 PRO A O 1
ATOM 1124 N N . GLU A 1 140 ? -2.703 17.011 2.424 1.00 60.06 140 GLU A N 1
ATOM 1125 C CA . GLU A 1 140 ? -3.537 17.578 1.372 1.00 60.06 140 GLU A CA 1
ATOM 1126 C C . GLU A 1 140 ? -4.835 16.765 1.276 1.00 60.06 140 GLU A C 1
ATOM 1128 O O . GLU A 1 140 ? -4.849 15.564 1.568 1.00 60.06 140 GLU A O 1
ATOM 1133 N N . GLU A 1 141 ? -5.938 17.406 0.874 1.00 50.56 141 GLU A N 1
ATOM 1134 C CA . GLU A 1 141 ? -7.167 16.701 0.503 1.00 50.56 141 GLU A CA 1
ATOM 1135 C C . GLU A 1 141 ? -6.887 15.838 -0.733 1.00 50.56 141 GLU A C 1
ATOM 1137 O O . GLU A 1 141 ? -7.142 16.225 -1.870 1.00 50.56 141 GLU A O 1
ATOM 1142 N N . ASN A 1 142 ? -6.323 14.652 -0.521 1.00 50.19 142 ASN A N 1
ATOM 1143 C CA . ASN A 1 142 ? -6.271 13.618 -1.531 1.00 50.19 142 ASN A CA 1
ATOM 1144 C C . ASN A 1 142 ? -7.427 12.647 -1.243 1.00 50.19 142 ASN A C 1
ATOM 1146 O O . ASN A 1 142 ? -7.339 11.868 -0.289 1.00 50.19 142 ASN A O 1
ATOM 1150 N N . PRO A 1 143 ? -8.521 12.684 -2.029 1.00 46.78 143 PRO A N 1
ATOM 1151 C CA . PRO A 1 143 ? -9.711 11.861 -1.800 1.00 46.78 143 PRO A CA 1
ATOM 1152 C C . PRO A 1 143 ? -9.465 10.360 -2.027 1.00 46.78 143 PRO A C 1
ATOM 1154 O O . PRO A 1 143 ? -10.366 9.545 -1.822 1.00 46.78 143 PRO A O 1
ATOM 1157 N N . SER A 1 144 ? -8.254 9.974 -2.437 1.00 44.75 144 SER A N 1
ATOM 1158 C CA . SER A 1 144 ? -7.852 8.583 -2.614 1.00 44.75 144 SER A CA 1
ATOM 1159 C C . SER A 1 144 ? -7.707 7.914 -1.242 1.00 44.75 144 SER A C 1
ATOM 1161 O O . SER A 1 144 ? -6.712 8.089 -0.537 1.00 44.75 144 SER A O 1
ATOM 1163 N N . CYS A 1 145 ? -8.746 7.182 -0.836 1.00 45.38 145 CYS A N 1
ATOM 1164 C CA . CYS A 1 145 ? -8.803 6.452 0.427 1.00 45.38 145 CYS A CA 1
ATOM 1165 C C . CYS A 1 145 ? -7.629 5.468 0.530 1.00 45.38 145 CYS A C 1
ATOM 1167 O O . CYS A 1 145 ? -7.573 4.490 -0.204 1.00 45.38 145 CYS A O 1
ATOM 1169 N N . THR A 1 146 ? -6.695 5.707 1.457 1.00 55.62 146 THR A N 1
ATOM 1170 C CA . THR A 1 146 ? -5.546 4.812 1.699 1.00 55.62 146 THR A CA 1
ATOM 1171 C C . THR A 1 146 ? -5.972 3.510 2.389 1.00 55.62 146 THR A C 1
ATOM 1173 O O . THR A 1 146 ? -5.193 2.564 2.471 1.00 55.62 146 THR A O 1
ATOM 1176 N N . LEU A 1 147 ? -7.203 3.448 2.912 1.00 54.75 147 LEU A N 1
ATOM 1177 C CA . LEU A 1 147 ? -7.708 2.285 3.627 1.00 54.75 147 LEU A CA 1
ATOM 1178 C C . LEU A 1 147 ? -9.228 2.126 3.481 1.00 54.75 147 LEU A C 1
ATOM 1180 O O . LEU A 1 147 ? -9.996 2.751 4.216 1.00 54.75 147 LEU A O 1
ATOM 1184 N N . ILE A 1 148 ? -9.637 1.272 2.543 1.00 49.47 148 ILE A N 1
ATOM 1185 C CA . ILE A 1 148 ? -11.035 0.911 2.269 1.00 49.47 148 ILE A CA 1
ATOM 1186 C C . ILE A 1 148 ? -11.398 -0.360 3.060 1.00 49.47 148 ILE A C 1
ATOM 1188 O O . ILE A 1 148 ? -10.548 -1.222 3.288 1.00 49.47 148 ILE A O 1
ATOM 1192 N N . VAL A 1 149 ? -12.653 -0.441 3.512 1.00 41.88 149 VAL A N 1
ATOM 1193 C CA . VAL A 1 149 ? -13.286 -1.644 4.088 1.00 41.88 149 VAL A CA 1
ATOM 1194 C C . VAL A 1 149 ? -14.154 -2.288 3.026 1.00 41.88 149 VAL A C 1
ATOM 1196 O O . VAL A 1 149 ? -14.919 -1.519 2.405 1.00 41.88 149 VAL A O 1
#

Foldseek 3Di:
DVVVVVVVVVVPVVVPVDPQDDDVNHGWFDWPVVVLVVCCVVQNNVQWDDDPQKIKGAQDDDPPDTAGIKIWHWDDDPPTTTTDDMAGHHDDPPVPVVVLVVVQVVVVVVLVVAWPWADWDADPVRDIFTDTDGPPDHRPPPVPGNRDD

Sequence (149 aa):
MKKLLFLLYLVCLPIAILAQDSVLGINFGNSYSSVKASLENRYGTLSVMEDKGTLRVFDISVGDYIFNMGEFDFQYSGSNSYFYYAEFQKNFSVNAPQQAKNFRENLRLTLSKKYTTGYTWINEQGYQCYNFAEPGTAPEENPSCTLIV

pLDDT: mean 82.53, std 16.61, range [41.88, 98.12]

Radius of gyration: 19.28 Å; chains: 1; bounding box: 63×46×40 Å

Organism: NCBI:txid165179